Protein AF-A0A7V6ED50-F1 (afdb_monomer)

Nearest PDB structures (foldseek):
  5ybb-assembly1_B  TM=8.870E-01  e=8.866E-09  Caldanaerobacter subterraneus subsp. tengcongensis MB4
  3ufb-assembly1_A  TM=9.508E-01  e=2.423E-04  Vibrio vulnificus YJ016

pLDDT: mean 78.98, std 16.31, range [32.66, 96.0]

Foldseek 3Di:
DPDPQDPVNVVVVLVVQVVVVVPPPPDPDDVRVVVVVVVVVVLVVLLVVLVVVCVVCVVVVHDDDRLDDPPQRCVNQVPDDDDPVVSCCCVVVPNVVVVVVSPDDPPPDD

Radius of gyration: 16.75 Å; Cα contacts (8 Å, |Δi|>4): 40; chains: 1; bounding box: 41×32×42 Å

Secondary structure (DSSP, 8-state):
------HHHHHHHHHHHHHHHHTSTT--SHHHHHHHHHHHHHHHHHHHHHHHHHHHHHHTT-----SS-TTSSHHHHTTS---HHHHHHHIIIIIHHHHHHHS--TT---

Structure (mmCIF, N/CA/C/O backbone):
data_AF-A0A7V6ED50-F1
#
_entry.id   AF-A0A7V6ED50-F1
#
loop_
_atom_site.group_PDB
_atom_site.id
_atom_site.type_symbol
_atom_site.label_atom_id
_atom_site.label_alt_id
_atom_site.label_comp_id
_atom_site.label_asym_id
_atom_site.label_entity_id
_atom_site.label_seq_id
_atom_site.pdbx_PDB_ins_code
_atom_site.Cartn_x
_atom_site.Cartn_y
_atom_site.Cartn_z
_atom_site.occupancy
_atom_site.B_iso_or_equiv
_atom_site.auth_seq_id
_atom_site.auth_comp_id
_atom_site.auth_asym_id
_atom_site.auth_atom_id
_atom_site.pdbx_PDB_model_num
ATOM 1 N N . MET A 1 1 ? 10.436 -5.808 17.456 1.00 32.66 1 MET A N 1
ATOM 2 C CA . MET A 1 1 ? 11.537 -4.821 17.428 1.00 32.66 1 MET A CA 1
ATOM 3 C C . MET A 1 1 ? 11.159 -3.762 16.405 1.00 32.66 1 MET A C 1
ATOM 5 O O . MET A 1 1 ? 10.883 -4.168 15.281 1.00 32.66 1 MET A O 1
ATOM 9 N N . PRO A 1 2 ? 11.048 -2.469 16.751 1.00 39.12 2 PRO A N 1
ATOM 10 C CA . PRO A 1 2 ? 10.760 -1.452 15.747 1.00 39.12 2 PRO A CA 1
ATOM 11 C C . PRO A 1 2 ? 11.970 -1.340 14.812 1.00 39.12 2 PRO A C 1
ATOM 13 O O . PRO A 1 2 ? 13.105 -1.181 15.261 1.00 39.12 2 PRO A O 1
ATOM 16 N N . ASN A 1 3 ? 11.727 -1.517 13.516 1.00 47.59 3 ASN A N 1
ATOM 17 C CA . ASN A 1 3 ? 12.743 -1.462 12.474 1.00 47.59 3 ASN A CA 1
ATOM 18 C C . ASN A 1 3 ? 13.170 0.003 12.295 1.00 47.59 3 ASN A C 1
ATOM 20 O O . ASN A 1 3 ? 12.500 0.765 11.604 1.00 47.59 3 ASN A O 1
ATOM 24 N N . ASN A 1 4 ? 14.241 0.421 12.971 1.00 50.06 4 ASN A N 1
ATOM 25 C CA . ASN A 1 4 ? 14.793 1.767 12.840 1.00 50.06 4 ASN A CA 1
ATOM 26 C C . ASN A 1 4 ? 15.569 1.856 11.516 1.00 50.06 4 ASN A C 1
ATOM 28 O O . ASN A 1 4 ? 16.794 1.758 11.503 1.00 50.06 4 ASN A O 1
ATOM 32 N N . GLN A 1 5 ? 14.856 1.952 10.389 1.00 59.81 5 GLN A N 1
ATOM 33 C CA . GLN A 1 5 ? 15.502 2.144 9.094 1.00 59.81 5 GLN A CA 1
ATOM 34 C C . GLN A 1 5 ? 16.138 3.533 9.060 1.00 59.81 5 GLN A C 1
ATOM 36 O O . GLN A 1 5 ? 15.459 4.560 9.075 1.00 59.81 5 GLN A O 1
ATOM 41 N N . THR A 1 6 ? 17.467 3.567 9.035 1.00 73.38 6 THR A N 1
ATOM 42 C CA . THR A 1 6 ? 18.246 4.794 8.892 1.00 73.38 6 THR A CA 1
ATOM 43 C C . THR A 1 6 ? 17.913 5.452 7.550 1.00 73.38 6 THR A C 1
ATOM 45 O O . THR A 1 6 ? 17.695 4.762 6.553 1.00 73.38 6 THR A O 1
ATOM 48 N N . ARG A 1 7 ? 17.914 6.793 7.491 1.00 68.25 7 ARG A N 1
ATOM 49 C CA . ARG A 1 7 ? 17.641 7.562 6.253 1.00 68.25 7 ARG A CA 1
ATOM 50 C C . ARG A 1 7 ? 18.509 7.099 5.075 1.00 68.25 7 ARG A C 1
ATOM 52 O O . ARG A 1 7 ? 18.050 7.093 3.940 1.00 68.25 7 ARG A O 1
ATOM 59 N N . GLU A 1 8 ? 19.734 6.673 5.366 1.00 70.62 8 GLU A N 1
ATOM 60 C CA . GLU A 1 8 ? 20.684 6.107 4.404 1.00 70.62 8 GLU A CA 1
ATOM 61 C C . GLU A 1 8 ? 20.256 4.725 3.888 1.00 70.62 8 GLU A C 1
ATOM 63 O O . GLU A 1 8 ? 20.327 4.465 2.691 1.00 70.62 8 GLU A O 1
ATOM 68 N N . THR A 1 9 ? 19.757 3.846 4.762 1.00 72.38 9 THR A N 1
ATOM 69 C CA . THR A 1 9 ? 19.250 2.518 4.382 1.00 72.38 9 THR A CA 1
ATOM 70 C C . THR A 1 9 ? 18.028 2.640 3.478 1.00 72.38 9 THR A C 1
ATOM 72 O O . THR A 1 9 ? 17.983 2.004 2.429 1.00 72.38 9 THR A O 1
ATOM 75 N N . LEU A 1 10 ? 17.089 3.522 3.829 1.00 69.25 10 LEU A N 1
ATOM 76 C CA . LEU A 1 10 ? 15.910 3.795 3.010 1.00 69.25 10 LEU A CA 1
ATOM 77 C C . LEU A 1 10 ? 16.295 4.380 1.642 1.00 69.25 10 LEU A C 1
ATOM 79 O O . LEU A 1 10 ? 15.769 3.956 0.616 1.00 69.25 10 LEU A O 1
ATOM 83 N N . ALA A 1 11 ? 17.244 5.320 1.612 1.00 67.88 11 ALA A N 1
ATOM 84 C CA . ALA A 1 11 ? 17.737 5.894 0.364 1.00 67.88 11 ALA A CA 1
ATOM 85 C C . ALA A 1 11 ? 18.375 4.828 -0.543 1.00 67.88 11 ALA A C 1
ATOM 87 O O . ALA A 1 11 ? 18.113 4.813 -1.743 1.00 67.88 11 ALA A O 1
ATOM 88 N N . ASN A 1 12 ? 19.153 3.904 0.028 1.00 72.69 12 ASN A N 1
ATOM 89 C CA . ASN A 1 12 ? 19.768 2.804 -0.714 1.00 72.69 12 ASN A CA 1
ATOM 90 C C . ASN A 1 12 ? 18.730 1.801 -1.247 1.00 72.69 12 ASN A C 1
ATOM 92 O O . ASN A 1 12 ? 18.863 1.333 -2.377 1.00 72.69 12 ASN A O 1
ATOM 96 N N . GLU A 1 13 ? 17.686 1.487 -0.475 1.00 76.56 13 GLU A N 1
ATOM 97 C CA . GLU A 1 13 ? 16.586 0.616 -0.916 1.00 76.56 13 GLU A CA 1
ATOM 98 C C . GLU A 1 13 ? 15.796 1.242 -2.071 1.00 76.56 13 GLU A C 1
ATOM 100 O O . GLU A 1 13 ? 15.553 0.579 -3.082 1.00 76.56 13 GLU A O 1
ATOM 105 N N . ILE A 1 14 ? 15.475 2.535 -1.966 1.00 68.75 14 ILE A N 1
ATOM 106 C CA . ILE A 1 14 ? 14.816 3.294 -3.035 1.00 68.75 14 ILE A CA 1
ATOM 107 C C . ILE A 1 14 ? 15.709 3.336 -4.276 1.00 68.75 14 ILE A C 1
ATOM 109 O O . ILE A 1 14 ? 15.242 3.057 -5.376 1.00 68.75 14 ILE A O 1
ATOM 113 N N . TRP A 1 15 ? 17.004 3.622 -4.119 1.00 67.00 15 TRP A N 1
ATOM 114 C CA . TRP A 1 15 ? 17.932 3.681 -5.248 1.00 67.00 15 TRP A CA 1
ATOM 115 C C . TRP A 1 15 ? 18.085 2.325 -5.940 1.00 67.00 15 TRP A C 1
ATOM 117 O O . TRP A 1 15 ? 18.141 2.263 -7.166 1.00 67.00 15 TRP A O 1
ATOM 127 N N . ARG A 1 16 ? 18.092 1.227 -5.176 1.00 72.69 16 ARG A N 1
ATOM 128 C CA . ARG A 1 16 ? 18.115 -0.133 -5.722 1.00 72.69 16 ARG A CA 1
ATOM 129 C C . ARG A 1 16 ? 16.837 -0.448 -6.501 1.00 72.69 16 ARG A C 1
ATOM 131 O O . ARG A 1 16 ? 16.932 -1.036 -7.573 1.00 72.69 16 ARG A O 1
ATOM 138 N N . ALA A 1 17 ? 15.672 -0.026 -6.010 1.00 68.88 17 ALA A N 1
ATOM 139 C CA . ALA A 1 17 ? 14.417 -0.140 -6.752 1.00 68.88 17 ALA A CA 1
ATOM 140 C C . ALA A 1 17 ? 14.450 0.690 -8.051 1.00 68.88 17 ALA A C 1
ATOM 142 O O . ALA A 1 17 ? 14.104 0.172 -9.111 1.00 68.88 17 ALA A O 1
ATOM 143 N N . CYS A 1 18 ? 14.963 1.928 -8.003 1.00 63.75 18 CYS A N 1
ATOM 144 C CA . CYS A 1 18 ? 15.196 2.749 -9.196 1.00 63.75 18 CYS A CA 1
ATOM 145 C C . CYS A 1 18 ? 16.146 2.069 -10.194 1.00 63.75 18 CYS A C 1
ATOM 147 O O . CYS A 1 18 ? 15.925 2.160 -11.396 1.00 63.75 18 CYS A O 1
ATOM 149 N N . ASP A 1 19 ? 17.221 1.425 -9.726 1.00 63.81 19 ASP A N 1
ATOM 150 C CA . ASP A 1 19 ? 18.201 0.770 -10.602 1.00 63.81 19 ASP A CA 1
ATOM 151 C C . ASP A 1 19 ? 17.618 -0.452 -11.317 1.00 63.81 19 ASP A C 1
ATOM 153 O O . ASP A 1 19 ? 17.935 -0.687 -12.479 1.00 63.81 19 ASP A O 1
ATOM 157 N N . ILE A 1 20 ? 16.727 -1.195 -10.654 1.00 71.50 20 ILE A N 1
ATOM 158 C CA . ILE A 1 20 ? 15.979 -2.299 -11.270 1.00 71.50 20 ILE A CA 1
ATOM 159 C C . ILE A 1 20 ? 15.050 -1.751 -12.363 1.00 71.50 20 ILE A C 1
ATOM 161 O O . ILE A 1 20 ? 15.106 -2.230 -13.490 1.00 71.50 20 ILE A O 1
ATOM 165 N N . LEU A 1 21 ? 14.279 -0.697 -12.068 1.00 63.69 21 LEU A N 1
ATOM 166 C CA . LEU A 1 21 ? 13.362 -0.064 -13.031 1.00 63.69 21 LEU A CA 1
ATOM 167 C C . LEU A 1 21 ? 14.089 0.594 -14.215 1.00 63.69 21 LEU A C 1
ATOM 169 O O . LEU 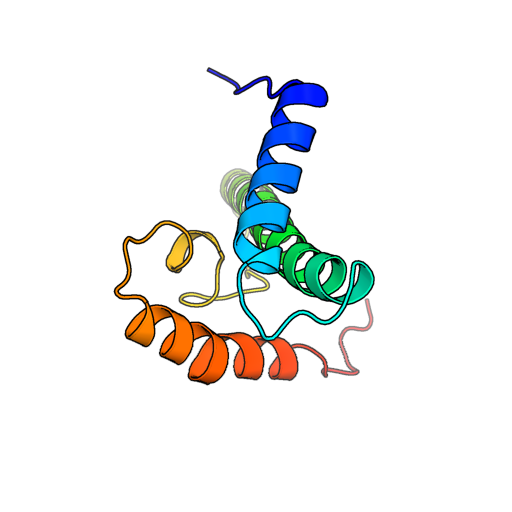A 1 21 ? 13.583 0.596 -15.331 1.00 63.69 21 LEU A O 1
ATOM 173 N N . ARG A 1 22 ? 15.295 1.132 -13.996 1.00 60.66 22 ARG A N 1
ATOM 174 C CA . ARG A 1 22 ? 16.129 1.737 -15.049 1.00 60.66 22 ARG A CA 1
ATOM 175 C C . ARG A 1 22 ? 16.634 0.711 -16.066 1.00 60.66 22 ARG A C 1
ATOM 177 O O . ARG A 1 22 ? 16.939 1.079 -17.195 1.00 60.66 22 ARG A O 1
ATOM 184 N N . ARG A 1 23 ? 16.783 -0.554 -15.663 1.00 64.50 23 ARG A N 1
ATOM 185 C CA . ARG A 1 23 ? 17.239 -1.634 -16.552 1.00 64.50 23 ARG A CA 1
ATOM 186 C C . ARG A 1 23 ? 16.127 -2.162 -17.457 1.00 64.50 23 ARG A C 1
ATOM 188 O O . ARG A 1 23 ? 16.447 -2.854 -18.420 1.00 64.50 23 ARG A O 1
ATOM 195 N N . ASP A 1 24 ? 14.867 -1.820 -17.186 1.00 62.66 24 ASP A N 1
ATOM 196 C CA . ASP A 1 24 ? 13.783 -2.036 -18.138 1.00 62.66 24 ASP A CA 1
ATOM 197 C C . ASP A 1 24 ? 13.873 -0.995 -19.261 1.00 62.66 24 ASP A C 1
ATOM 199 O O . ASP A 1 24 ? 13.798 0.213 -19.036 1.00 62.66 24 ASP A O 1
ATOM 203 N N . ASN A 1 25 ? 14.006 -1.481 -20.499 1.00 50.69 25 ASN A N 1
ATOM 204 C CA . ASN A 1 25 ? 14.187 -0.702 -21.735 1.00 50.69 25 ASN A CA 1
ATOM 205 C C . ASN A 1 25 ? 13.053 0.302 -22.061 1.00 50.69 25 ASN A C 1
ATOM 207 O O . ASN A 1 25 ? 13.091 0.924 -23.121 1.00 50.69 25 ASN A O 1
ATOM 211 N N . ASN A 1 26 ? 12.046 0.447 -21.193 1.00 53.91 26 ASN A N 1
ATOM 212 C CA . ASN A 1 26 ? 10.870 1.295 -21.391 1.00 53.91 26 ASN A CA 1
ATOM 213 C C . ASN A 1 26 ? 10.853 2.567 -20.514 1.00 53.91 26 ASN A C 1
ATOM 215 O O . ASN A 1 26 ? 9.896 3.324 -20.600 1.00 53.91 26 ASN A O 1
ATOM 219 N N . CYS A 1 27 ? 11.880 2.815 -19.686 1.00 55.31 27 CYS A N 1
ATOM 220 C CA . CYS A 1 27 ? 12.019 4.057 -18.911 1.00 55.31 27 CYS A CA 1
ATOM 221 C C . CYS A 1 27 ? 13.057 4.986 -19.568 1.00 55.31 27 CYS A C 1
ATOM 223 O O . CYS A 1 27 ? 14.265 4.805 -19.405 1.00 55.31 27 CYS A O 1
ATOM 225 N N . GLY A 1 28 ? 12.603 5.998 -20.306 1.00 55.94 28 GLY A N 1
ATOM 226 C CA . GLY A 1 28 ? 13.437 6.923 -21.078 1.00 55.94 28 GLY A CA 1
ATOM 227 C C . GLY A 1 28 ? 14.188 7.975 -20.250 1.00 55.94 28 GLY A C 1
ATOM 228 O O . GLY A 1 28 ? 15.044 8.677 -20.792 1.00 55.94 28 GLY A O 1
ATOM 229 N N . GLY A 1 29 ? 13.916 8.106 -18.944 1.00 64.44 29 GLY A N 1
ATOM 230 C CA . GLY A 1 29 ? 14.604 9.090 -18.104 1.00 64.44 29 GLY A CA 1
ATOM 231 C C . GLY A 1 29 ? 14.260 9.067 -16.614 1.00 64.44 29 GLY A C 1
ATOM 232 O O . GLY A 1 29 ? 13.437 8.289 -16.141 1.00 64.44 29 GLY A O 1
ATOM 233 N N . VAL A 1 30 ? 14.909 9.970 -15.865 1.00 67.56 30 VAL A N 1
ATOM 234 C CA . VAL A 1 30 ? 14.807 10.074 -14.396 1.00 67.56 30 VAL A CA 1
ATOM 235 C C . VAL A 1 30 ? 13.392 10.312 -13.882 1.00 67.56 30 VAL A C 1
ATOM 237 O O . VAL A 1 30 ? 13.007 9.801 -12.835 1.00 67.56 30 VAL A O 1
ATOM 240 N N . MET A 1 31 ? 12.623 11.084 -14.638 1.00 69.94 31 MET A N 1
ATOM 241 C CA . MET A 1 31 ? 11.270 11.473 -14.266 1.00 69.94 31 MET A CA 1
ATOM 242 C C . MET A 1 31 ? 10.304 10.280 -14.249 1.00 69.94 31 MET A C 1
ATOM 244 O O . MET A 1 31 ? 9.429 10.203 -13.394 1.00 69.94 31 MET A O 1
ATOM 248 N N . GLU A 1 32 ? 10.506 9.325 -15.152 1.00 67.94 32 GLU A N 1
ATOM 249 C CA . GLU A 1 32 ? 9.562 8.238 -15.403 1.00 67.94 32 GLU A CA 1
ATOM 250 C C . GLU A 1 32 ? 9.608 7.182 -14.295 1.00 67.94 32 GLU A C 1
ATOM 252 O O . GLU A 1 32 ? 8.575 6.745 -13.798 1.00 67.94 32 GLU A O 1
ATOM 257 N N . TYR A 1 33 ? 10.793 6.824 -13.794 1.00 70.31 33 TYR A N 1
ATOM 258 C CA . TYR A 1 33 ? 10.871 5.911 -12.649 1.00 70.31 33 TYR A CA 1
ATOM 259 C C . TYR A 1 33 ? 10.463 6.571 -11.324 1.00 70.31 33 TYR A C 1
ATOM 261 O O . TYR A 1 33 ? 10.022 5.867 -10.416 1.00 70.31 33 TYR A O 1
ATOM 269 N N . ILE A 1 34 ? 10.590 7.900 -11.189 1.00 77.50 34 ILE A N 1
ATOM 270 C CA . ILE A 1 34 ? 10.083 8.612 -10.006 1.00 77.50 34 ILE A CA 1
ATOM 271 C C . ILE A 1 34 ? 8.567 8.464 -9.949 1.00 77.50 34 ILE A C 1
ATOM 273 O O . ILE A 1 34 ? 8.054 8.084 -8.904 1.00 77.50 34 ILE A O 1
ATOM 277 N N . GLU A 1 35 ? 7.870 8.675 -11.065 1.00 78.31 35 GLU A N 1
ATOM 278 C CA . GLU A 1 35 ? 6.419 8.491 -11.145 1.00 78.31 35 GLU A CA 1
ATOM 279 C C . GLU A 1 35 ? 6.001 7.071 -10.736 1.00 78.31 35 GLU A C 1
ATOM 281 O O . GLU A 1 35 ? 5.142 6.904 -9.865 1.00 78.31 35 GLU A O 1
ATOM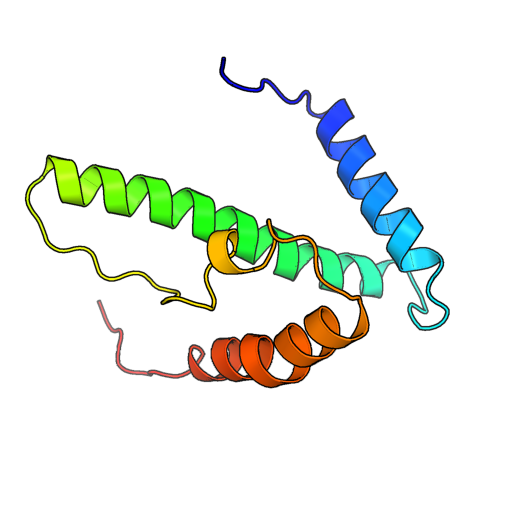 286 N N . HIS A 1 36 ? 6.673 6.050 -11.279 1.00 73.31 36 HIS A N 1
ATOM 287 C CA . HIS A 1 36 ? 6.398 4.652 -10.939 1.00 73.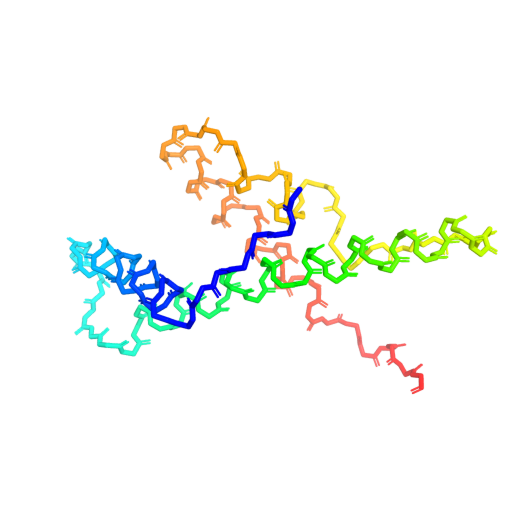31 36 HIS A CA 1
ATOM 288 C C . HIS A 1 36 ? 6.628 4.334 -9.452 1.00 73.31 36 HIS A C 1
ATOM 290 O O . HIS A 1 36 ? 5.869 3.583 -8.841 1.00 73.31 36 HIS A O 1
ATOM 296 N N . LEU A 1 37 ? 7.655 4.912 -8.831 1.00 80.94 37 LEU A N 1
ATOM 297 C CA . LEU A 1 37 ? 7.910 4.710 -7.405 1.00 80.94 37 LEU A CA 1
ATOM 298 C C . LEU A 1 37 ? 6.958 5.513 -6.523 1.00 80.94 37 LEU A C 1
ATOM 300 O O . LEU A 1 37 ? 6.572 5.034 -5.457 1.00 80.94 37 LEU A O 1
ATOM 304 N N . SER A 1 38 ? 6.556 6.709 -6.951 1.00 85.88 38 SER A N 1
ATOM 305 C CA . SER A 1 38 ? 5.654 7.576 -6.197 1.00 85.88 38 SER A CA 1
ATOM 306 C C . SER A 1 38 ? 4.319 6.894 -5.910 1.00 85.88 38 SER A C 1
ATOM 308 O O . SER A 1 38 ? 3.886 6.898 -4.756 1.00 85.88 38 SER A O 1
ATOM 310 N N . TRP A 1 39 ? 3.686 6.263 -6.906 1.00 86.50 39 TRP A N 1
ATOM 311 C CA . TRP A 1 39 ? 2.394 5.604 -6.682 1.00 86.50 39 TRP A CA 1
ATOM 312 C C . TRP A 1 39 ? 2.524 4.345 -5.813 1.00 86.50 39 TRP A C 1
ATOM 314 O O . TRP A 1 39 ? 1.684 4.110 -4.946 1.00 86.50 39 TRP A O 1
ATOM 324 N N . LEU A 1 40 ? 3.602 3.568 -5.969 1.00 87.81 40 LEU A N 1
ATOM 325 C CA . LEU A 1 40 ? 3.871 2.400 -5.122 1.00 87.81 40 LEU A CA 1
ATOM 326 C C . LEU A 1 40 ? 4.079 2.803 -3.657 1.00 87.81 40 LEU A C 1
ATOM 328 O O . LEU A 1 40 ? 3.497 2.206 -2.751 1.00 87.81 40 LEU A O 1
ATOM 332 N N . LEU A 1 41 ? 4.884 3.841 -3.415 1.00 87.94 41 LEU A N 1
ATOM 333 C CA . LEU A 1 41 ? 5.118 4.368 -2.072 1.00 87.94 41 LEU A CA 1
ATOM 334 C C . LEU A 1 41 ? 3.839 4.942 -1.460 1.00 87.94 41 LEU A C 1
ATOM 336 O O . LEU A 1 41 ? 3.593 4.723 -0.275 1.00 87.94 41 LEU A O 1
ATOM 340 N N . PHE A 1 42 ? 3.012 5.620 -2.260 1.00 91.38 42 PHE A N 1
ATOM 341 C CA . PHE A 1 42 ? 1.706 6.100 -1.821 1.00 91.38 42 PHE A CA 1
ATOM 342 C C . PHE A 1 42 ? 0.820 4.949 -1.333 1.00 91.38 42 PHE A C 1
ATOM 344 O O . PHE A 1 42 ? 0.309 5.016 -0.219 1.00 91.38 42 PHE A O 1
ATOM 351 N N . LEU A 1 43 ? 0.691 3.866 -2.108 1.00 92.25 43 LEU A N 1
ATOM 352 C CA . LEU A 1 43 ? -0.116 2.708 -1.708 1.00 92.25 43 LEU A CA 1
ATOM 353 C C . LEU A 1 43 ? 0.422 2.023 -0.448 1.00 92.25 43 LEU A C 1
ATOM 355 O O . LEU A 1 43 ? -0.361 1.641 0.420 1.00 92.25 43 LEU A O 1
ATOM 359 N N . ARG A 1 44 ? 1.748 1.896 -0.315 1.00 91.62 44 ARG A N 1
ATOM 360 C CA . ARG A 1 44 ? 2.372 1.345 0.897 1.00 91.62 44 ARG A CA 1
ATOM 361 C C . ARG A 1 44 ? 2.094 2.214 2.124 1.00 91.62 44 ARG A C 1
ATOM 363 O O . ARG A 1 44 ? 1.811 1.684 3.194 1.00 91.62 44 ARG A O 1
ATOM 370 N N . PHE A 1 45 ? 2.203 3.534 1.981 1.00 93.06 45 PHE A N 1
ATOM 371 C CA . PHE A 1 45 ? 1.938 4.467 3.072 1.00 93.06 45 PHE A CA 1
ATOM 372 C C . PHE A 1 45 ? 0.457 4.474 3.460 1.00 93.06 45 PHE A C 1
ATOM 374 O O . PHE A 1 45 ? 0.142 4.417 4.646 1.00 93.06 45 PHE A O 1
ATOM 381 N N . LEU A 1 46 ? -0.441 4.476 2.471 1.00 93.06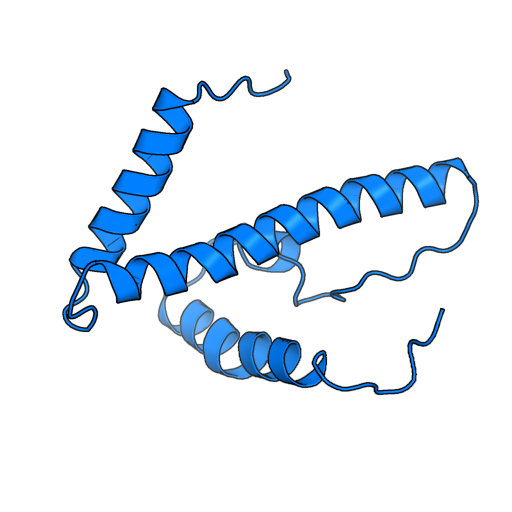 46 LEU A N 1
ATOM 382 C CA . LEU A 1 46 ? -1.881 4.372 2.689 1.00 93.06 46 LEU A CA 1
ATOM 383 C C . LEU A 1 46 ? -2.223 3.105 3.477 1.00 93.06 46 LEU A C 1
ATOM 385 O O . LEU A 1 46 ? -2.931 3.187 4.469 1.00 93.06 46 LEU A O 1
ATOM 389 N N . ASP A 1 47 ? -1.677 1.952 3.089 1.00 93.94 47 ASP A N 1
ATOM 390 C CA . ASP A 1 47 ? -1.934 0.688 3.787 1.00 93.94 47 ASP A CA 1
ATOM 391 C C . ASP A 1 47 ? -1.449 0.705 5.244 1.00 93.94 47 ASP A C 1
ATOM 393 O O . ASP A 1 47 ? -2.155 0.212 6.121 1.00 93.94 47 ASP A O 1
ATOM 397 N N . ALA A 1 48 ? -0.297 1.325 5.523 1.00 94.00 48 ALA A N 1
ATOM 398 C CA . ALA A 1 48 ? 0.195 1.492 6.890 1.00 94.00 48 ALA A CA 1
ATOM 399 C C . ALA A 1 48 ? -0.731 2.389 7.735 1.00 94.00 48 ALA A C 1
ATOM 401 O O . ALA A 1 48 ? -1.017 2.073 8.887 1.00 94.00 48 ALA A O 1
ATOM 402 N N . GLN A 1 49 ? -1.237 3.485 7.161 1.00 94.62 49 GLN A N 1
ATOM 403 C CA . GLN A 1 49 ? -2.190 4.371 7.840 1.00 94.62 49 GLN A CA 1
ATOM 404 C C . GLN A 1 49 ? -3.557 3.704 8.061 1.00 94.62 49 GLN A C 1
ATOM 406 O O . GLN A 1 49 ? -4.127 3.821 9.142 1.00 94.62 49 GLN A O 1
ATOM 411 N N . GLU A 1 50 ? -4.051 2.939 7.086 1.00 94.25 50 GLU A N 1
ATOM 412 C CA . GLU A 1 50 ? -5.268 2.126 7.213 1.00 94.25 50 GLU A CA 1
ATOM 413 C C . GLU A 1 50 ? -5.157 1.115 8.365 1.00 94.25 50 GLU A C 1
ATOM 415 O O . GLU A 1 50 ? -6.116 0.900 9.101 1.00 94.25 50 GLU A O 1
ATOM 420 N N . GLU A 1 51 ? -3.977 0.518 8.555 1.00 93.62 51 GLU A N 1
ATOM 421 C CA . GLU A 1 51 ? -3.669 -0.392 9.665 1.00 93.62 51 GLU A CA 1
ATOM 422 C C . GLU A 1 51 ? -3.792 0.299 11.034 1.00 93.62 51 GLU A C 1
ATOM 424 O O . GLU A 1 51 ? -4.394 -0.244 11.966 1.00 93.62 51 GLU A O 1
ATOM 429 N N . GLU A 1 52 ? -3.264 1.520 11.147 1.00 95.25 52 GLU A N 1
ATOM 430 C CA . GLU A 1 52 ? -3.365 2.340 12.357 1.00 95.25 52 GLU A CA 1
ATOM 431 C C . GLU A 1 52 ? -4.817 2.751 12.640 1.00 95.25 52 GLU A C 1
ATOM 433 O O . GLU A 1 52 ? -5.287 2.615 13.775 1.00 95.25 52 GLU A O 1
ATOM 438 N N . TRP A 1 53 ? -5.552 3.207 11.624 1.00 94.38 53 TRP A N 1
ATOM 439 C CA . TRP A 1 53 ? -6.952 3.613 11.765 1.00 94.38 53 TRP A CA 1
ATOM 440 C C . TRP A 1 53 ? -7.877 2.439 12.093 1.00 94.38 53 TRP A C 1
ATOM 442 O O . TRP A 1 53 ? -8.724 2.560 12.982 1.00 94.38 53 TRP A O 1
ATOM 452 N N . GLU A 1 54 ? -7.686 1.282 11.454 1.00 94.06 54 GLU A N 1
ATOM 453 C CA . GLU A 1 54 ? -8.421 0.054 11.766 1.00 94.06 54 GLU A CA 1
ATOM 454 C C . GLU A 1 54 ? -8.177 -0.374 13.222 1.00 94.06 54 GLU A C 1
ATOM 456 O O . GLU A 1 54 ? -9.123 -0.696 13.951 1.00 94.06 54 GLU A O 1
ATOM 461 N N . ALA A 1 55 ? -6.924 -0.318 13.686 1.00 95.06 55 ALA A N 1
ATOM 462 C CA . ALA A 1 55 ? -6.577 -0.627 15.070 1.00 95.06 55 ALA A CA 1
ATOM 463 C C . ALA A 1 55 ? -7.231 0.351 16.061 1.00 95.06 55 ALA A C 1
ATOM 465 O O . ALA A 1 55 ? -7.810 -0.080 17.062 1.00 95.06 55 ALA A O 1
ATOM 466 N N . GLN A 1 56 ? -7.196 1.656 15.777 1.00 95.44 56 GLN A N 1
ATOM 467 C CA . GLN A 1 56 ? -7.834 2.683 16.607 1.00 95.44 56 GLN A CA 1
ATOM 468 C C . GLN A 1 56 ? -9.354 2.503 16.677 1.00 95.44 56 GLN A C 1
ATOM 470 O O . GLN A 1 56 ? -9.933 2.549 17.765 1.00 95.44 56 GLN A O 1
ATOM 475 N N . ALA A 1 57 ? -10.008 2.250 15.543 1.00 94.75 57 ALA A N 1
ATOM 476 C CA . ALA A 1 57 ? -11.446 2.016 15.482 1.00 94.75 57 ALA A CA 1
ATOM 477 C C . ALA A 1 57 ? -11.849 0.752 16.253 1.00 94.75 57 ALA A C 1
ATOM 479 O O . ALA A 1 57 ? -12.812 0.783 17.025 1.00 94.75 57 ALA A O 1
ATOM 480 N N . AR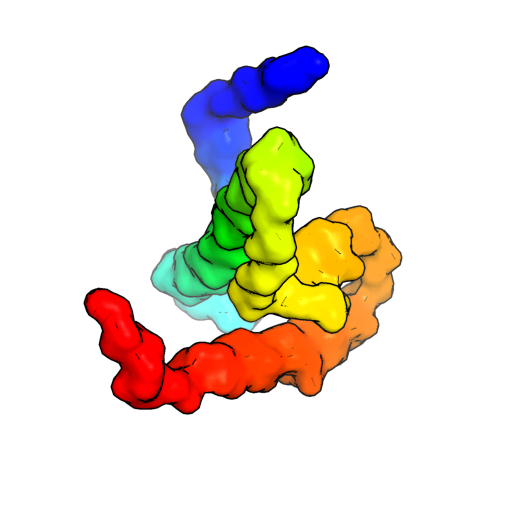G A 1 58 ? -11.062 -0.327 16.130 1.00 95.06 58 ARG A N 1
ATOM 481 C CA . ARG A 1 58 ? -11.243 -1.562 16.905 1.00 95.06 58 ARG A CA 1
ATOM 482 C C . ARG A 1 58 ? -11.143 -1.307 18.409 1.00 95.06 58 ARG A C 1
ATOM 484 O O . ARG A 1 58 ? -11.985 -1.801 19.153 1.00 95.06 58 ARG A O 1
ATOM 491 N N . LEU A 1 59 ? -10.155 -0.529 18.858 1.00 96.00 59 LEU A N 1
ATOM 492 C CA . LEU A 1 59 ? -10.005 -0.159 20.272 1.00 96.00 59 LEU A CA 1
ATOM 493 C C . LEU A 1 59 ? -11.158 0.724 20.769 1.00 96.00 59 LEU A C 1
ATOM 495 O O . LEU A 1 59 ? -11.599 0.578 21.905 1.00 96.00 59 LEU A O 1
ATOM 499 N N . ALA A 1 60 ? -11.672 1.612 19.917 1.00 95.50 60 ALA A N 1
ATOM 500 C CA . ALA A 1 60 ? -12.804 2.482 20.224 1.00 95.50 60 ALA A CA 1
ATOM 501 C C . ALA A 1 60 ? -14.178 1.793 20.087 1.00 95.50 60 ALA A C 1
ATOM 503 O O . ALA A 1 60 ? -15.199 2.426 20.361 1.00 95.50 60 ALA A O 1
ATOM 504 N N . GLY A 1 61 ? -14.225 0.534 19.633 1.00 95.50 61 GLY A N 1
ATOM 505 C CA . GLY A 1 61 ? -15.467 -0.204 19.386 1.00 95.50 61 GLY A CA 1
ATOM 506 C C . GLY A 1 61 ? -16.323 0.375 18.254 1.00 95.50 61 GLY A C 1
ATOM 507 O O . GLY A 1 61 ? -17.544 0.227 18.278 1.00 95.50 61 GLY A O 1
ATOM 508 N N . ARG A 1 62 ? -15.713 1.066 17.282 1.00 94.75 62 ARG A N 1
ATOM 509 C CA . ARG A 1 62 ? -16.410 1.681 16.141 1.00 94.75 62 ARG A CA 1
ATOM 510 C C . ARG A 1 62 ? -16.150 0.892 14.855 1.00 94.75 62 ARG A C 1
ATOM 512 O O . ARG A 1 62 ? -15.059 0.343 14.700 1.00 94.75 62 ARG A O 1
ATOM 519 N N . PRO A 1 63 ? -17.116 0.838 13.921 1.00 91.81 63 PRO A N 1
ATOM 520 C CA . PRO A 1 63 ? -16.868 0.262 12.606 1.00 91.81 63 PRO A CA 1
ATOM 521 C C . PRO A 1 63 ? -15.855 1.115 11.834 1.00 91.81 63 PRO A C 1
ATOM 523 O O . PRO A 1 63 ? -15.869 2.343 11.926 1.00 91.81 63 PRO A O 1
ATOM 526 N N . TYR A 1 64 ? -15.001 0.452 11.058 1.00 92.31 64 TYR A 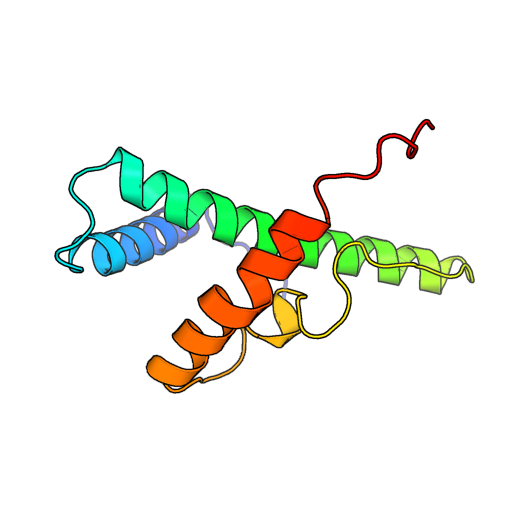N 1
ATOM 527 C CA . TYR A 1 64 ? -14.024 1.078 10.176 1.00 92.31 64 TYR A CA 1
ATOM 528 C C . TYR A 1 64 ? -14.275 0.631 8.738 1.00 92.31 64 TYR A C 1
ATOM 530 O O . TYR A 1 64 ? -14.456 -0.562 8.487 1.00 92.31 64 TYR A O 1
ATOM 538 N N . GLN A 1 65 ? -14.309 1.583 7.807 1.00 90.94 65 GLN A N 1
ATOM 539 C CA . GLN A 1 65 ? -14.459 1.311 6.383 1.00 90.94 65 GLN A CA 1
ATOM 540 C C . GLN A 1 65 ? -13.160 1.706 5.676 1.00 90.94 65 GLN A C 1
ATOM 542 O O . GLN A 1 65 ? -12.847 2.897 5.656 1.00 90.94 65 GLN A O 1
ATOM 547 N N . PRO A 1 66 ? -12.420 0.742 5.106 1.00 89.75 66 PRO A N 1
ATOM 548 C CA . PRO A 1 66 ? -11.138 1.036 4.494 1.00 89.75 66 PRO A CA 1
ATOM 549 C C . PRO A 1 66 ? -11.298 1.752 3.152 1.00 89.75 66 PRO A C 1
ATOM 551 O O . PRO A 1 66 ? -12.258 1.491 2.419 1.00 89.75 66 PRO A O 1
ATOM 554 N N . VAL A 1 67 ? -10.337 2.614 2.806 1.00 90.00 67 VAL A N 1
ATOM 555 C CA . VAL A 1 67 ? -10.306 3.293 1.496 1.00 90.00 67 VAL A CA 1
ATOM 556 C C . VAL A 1 67 ? -10.127 2.281 0.365 1.00 90.00 67 VAL A C 1
ATOM 558 O O . VAL A 1 67 ? -10.833 2.331 -0.640 1.00 90.00 67 VAL A O 1
ATOM 561 N N . LEU A 1 68 ? -9.200 1.337 0.546 1.00 90.88 68 LEU A N 1
ATOM 562 C CA . LEU A 1 68 ? -9.000 0.212 -0.3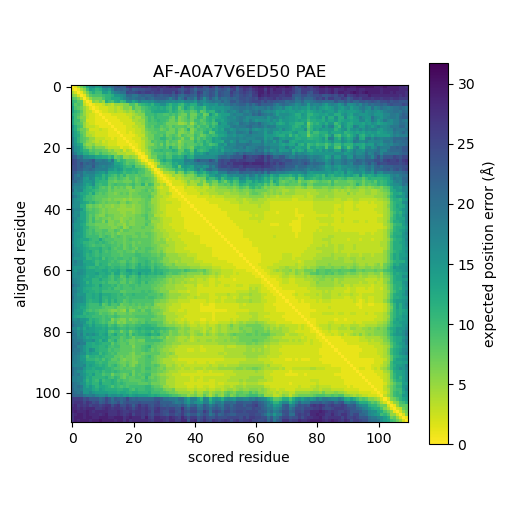60 1.00 90.88 68 LEU A CA 1
ATOM 563 C C . LEU A 1 68 ? -9.542 -1.056 0.288 1.00 90.88 68 LEU A C 1
ATOM 565 O O . LEU A 1 68 ? -9.083 -1.481 1.347 1.00 90.88 68 LEU A O 1
ATOM 569 N N . VAL A 1 69 ? -10.504 -1.694 -0.367 1.00 91.12 69 VAL A N 1
ATOM 570 C CA . VAL A 1 69 ? -11.013 -2.999 0.062 1.00 91.12 69 VAL A CA 1
ATOM 571 C C . VAL A 1 69 ? -10.151 -4.125 -0.500 1.00 91.12 69 VAL A C 1
ATOM 573 O O . VAL A 1 69 ? -9.465 -3.973 -1.513 1.00 91.12 69 VAL A O 1
ATOM 576 N N . SER A 1 70 ? -10.193 -5.290 0.146 1.00 91.50 70 SER A N 1
ATOM 577 C CA . SER A 1 70 ? -9.564 -6.488 -0.411 1.00 91.50 70 SER A CA 1
ATOM 578 C C . SER A 1 70 ? -10.140 -6.806 -1.800 1.00 91.50 70 SER A C 1
ATOM 580 O O . SER A 1 70 ? -11.357 -6.696 -1.970 1.00 91.50 70 SER A O 1
ATOM 582 N N . PRO A 1 71 ? -9.324 -7.193 -2.800 1.00 93.69 71 PRO A N 1
ATOM 583 C CA . PRO A 1 71 ? -7.902 -7.562 -2.736 1.00 93.69 71 PRO A CA 1
ATOM 584 C C . PRO A 1 71 ? -6.908 -6.437 -3.098 1.00 93.69 71 PRO A C 1
ATOM 586 O O . PRO A 1 71 ? -5.773 -6.730 -3.468 1.00 93.69 71 PRO A O 1
ATOM 589 N N . TYR A 1 72 ? -7.313 -5.165 -3.051 1.00 94.25 72 TYR A N 1
ATOM 590 C CA . TYR A 1 72 ? -6.524 -4.042 -3.589 1.00 94.25 72 TYR A CA 1
ATOM 591 C C . TYR A 1 72 ? -5.590 -3.370 -2.575 1.00 94.25 72 TYR A C 1
ATOM 593 O O . TYR A 1 72 ? -4.757 -2.545 -2.954 1.00 94.25 72 TYR A O 1
ATOM 601 N N . ARG A 1 73 ? -5.696 -3.732 -1.292 1.00 93.50 73 ARG A N 1
ATOM 602 C CA . ARG A 1 73 ? -4.800 -3.261 -0.226 1.00 93.50 73 ARG A CA 1
ATOM 603 C C . ARG A 1 73 ? -3.373 -3.720 -0.497 1.00 93.50 73 ARG A C 1
ATOM 605 O O . ARG A 1 73 ? -3.176 -4.850 -0.942 1.00 93.50 73 ARG A O 1
ATOM 612 N N . TRP A 1 74 ? -2.379 -2.887 -0.198 1.00 93.75 74 TRP A N 1
ATOM 613 C CA . TRP A 1 74 ? -0.968 -3.212 -0.438 1.00 93.75 74 TRP A CA 1
ATOM 614 C C . TRP A 1 74 ? -0.598 -4.571 0.165 1.00 93.75 74 TRP A C 1
ATOM 616 O O . TRP A 1 74 ? -0.010 -5.417 -0.512 1.00 93.75 74 TRP A O 1
ATOM 626 N N . ARG A 1 75 ? -1.026 -4.829 1.407 1.00 92.00 75 ARG A N 1
ATOM 627 C CA . ARG A 1 75 ? -0.752 -6.096 2.101 1.00 92.00 75 ARG A CA 1
ATOM 628 C C . ARG A 1 75 ? -1.350 -7.334 1.427 1.00 92.00 75 ARG A C 1
ATOM 630 O O . ARG A 1 75 ? -0.837 -8.429 1.644 1.00 92.00 75 ARG A O 1
ATOM 637 N N . ASP A 1 76 ? -2.399 -7.179 0.613 1.00 92.94 76 ASP A N 1
ATOM 638 C CA . ASP A 1 76 ? -3.112 -8.293 -0.022 1.00 92.94 76 ASP A CA 1
ATOM 639 C C . ASP A 1 76 ? -2.416 -8.796 -1.297 1.00 92.94 76 ASP A C 1
ATOM 641 O O . ASP A 1 76 ? -2.655 -9.937 -1.704 1.00 92.94 76 ASP A O 1
ATOM 645 N N . TRP A 1 77 ? -1.575 -7.985 -1.946 1.00 92.25 77 TRP A N 1
ATOM 646 C CA . TRP A 1 77 ? -0.932 -8.356 -3.214 1.00 92.25 77 TRP A CA 1
ATOM 647 C C . TRP A 1 77 ? 0.586 -8.164 -3.227 1.00 92.25 77 TRP A C 1
ATOM 649 O O . TRP A 1 77 ? 1.269 -9.020 -3.783 1.00 92.25 77 TRP A O 1
ATOM 659 N N . ALA A 1 78 ? 1.123 -7.117 -2.594 1.00 90.31 78 ALA A N 1
ATOM 660 C CA . ALA A 1 78 ? 2.539 -6.748 -2.698 1.00 90.31 78 ALA A CA 1
ATOM 661 C C . ALA A 1 78 ? 3.480 -7.605 -1.830 1.00 90.31 78 ALA A C 1
ATOM 663 O O . ALA A 1 78 ? 4.695 -7.544 -1.983 1.00 90.31 78 ALA A O 1
ATOM 664 N N . THR A 1 79 ? 2.932 -8.394 -0.902 1.00 87.62 79 THR A N 1
ATOM 665 C CA . THR A 1 79 ? 3.686 -9.295 -0.007 1.00 87.62 79 THR A CA 1
ATOM 666 C C . THR A 1 79 ? 3.774 -10.730 -0.528 1.00 87.62 79 THR A C 1
ATOM 668 O O . THR A 1 79 ? 4.456 -11.566 0.063 1.00 87.62 79 THR A O 1
ATOM 671 N N . LYS A 1 80 ? 3.058 -11.030 -1.614 1.00 88.56 80 LYS A N 1
ATOM 672 C CA . LYS A 1 80 ? 2.985 -12.358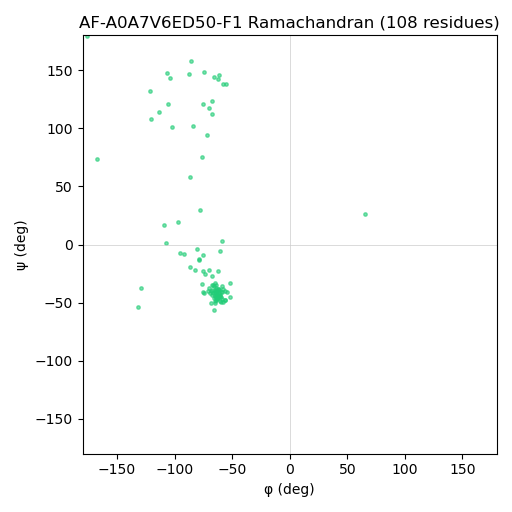 -2.220 1.00 88.56 80 LYS A CA 1
ATOM 673 C C . LYS A 1 80 ? 4.117 -12.550 -3.224 1.00 88.56 80 LYS A C 1
ATOM 675 O O . LYS A 1 80 ? 4.491 -11.617 -3.929 1.00 88.56 80 LYS A O 1
ATOM 680 N N . ASP A 1 81 ? 4.591 -13.784 -3.323 1.00 88.94 81 ASP A N 1
ATOM 681 C CA . ASP A 1 81 ? 5.503 -14.203 -4.382 1.00 88.94 81 ASP A CA 1
ATOM 682 C C . ASP A 1 81 ? 4.680 -14.578 -5.625 1.00 88.94 81 ASP A C 1
ATOM 684 O O . ASP A 1 81 ? 4.016 -15.616 -5.651 1.00 88.94 81 ASP A O 1
ATOM 688 N N . TRP A 1 82 ? 4.630 -13.676 -6.609 1.00 83.12 82 TRP A N 1
ATOM 689 C CA . TRP A 1 82 ? 3.852 -13.844 -7.839 1.00 83.12 82 TRP A CA 1
ATOM 690 C C . TRP A 1 82 ? 4.758 -14.198 -9.020 1.00 83.12 82 TRP A C 1
ATOM 692 O O . TRP A 1 82 ? 5.816 -13.584 -9.183 1.00 83.12 82 TRP A O 1
ATOM 702 N N . PRO A 1 83 ? 4.301 -15.064 -9.941 1.00 90.94 83 PRO A N 1
ATOM 703 C CA . PRO A 1 83 ? 4.822 -15.066 -11.300 1.00 90.94 83 PRO A CA 1
ATOM 704 C C . PRO A 1 83 ? 4.674 -13.669 -11.922 1.00 90.94 83 PRO A C 1
ATOM 706 O O . PRO A 1 83 ? 3.640 -13.016 -11.766 1.00 90.94 83 PRO A O 1
ATOM 709 N N . ALA A 1 84 ? 5.699 -13.203 -12.640 1.00 79.06 84 ALA A N 1
ATOM 710 C CA . ALA A 1 84 ? 5.737 -11.837 -13.171 1.00 79.06 84 ALA A CA 1
ATOM 711 C C . ALA A 1 84 ? 4.522 -11.495 -14.059 1.00 79.06 84 ALA A C 1
ATOM 713 O O . ALA A 1 84 ? 3.967 -10.402 -13.955 1.00 79.06 84 ALA A O 1
ATOM 714 N N . GLU A 1 85 ? 4.079 -12.441 -14.894 1.00 84.12 85 GLU A N 1
ATOM 715 C CA . GLU A 1 85 ? 2.919 -12.283 -15.782 1.00 84.12 85 GLU A CA 1
ATOM 716 C C . GLU A 1 85 ? 1.603 -12.120 -15.006 1.00 84.12 85 GLU A C 1
ATOM 718 O O . GLU A 1 85 ? 0.769 -11.280 -15.353 1.00 84.12 85 GLU A O 1
ATOM 723 N N . ASP A 1 86 ? 1.444 -12.859 -13.909 1.00 88.19 86 ASP A N 1
ATOM 724 C CA . ASP A 1 86 ? 0.254 -12.787 -13.062 1.00 88.19 86 ASP A CA 1
ATOM 725 C C . ASP A 1 86 ? 0.207 -11.469 -12.283 1.00 88.19 86 ASP A C 1
ATOM 727 O O . ASP A 1 86 ? -0.853 -10.845 -12.178 1.00 88.19 86 ASP A O 1
ATOM 731 N N . LEU A 1 87 ? 1.361 -11.007 -11.781 1.00 87.88 87 LEU A N 1
ATOM 732 C CA . LEU A 1 87 ? 1.473 -9.702 -11.133 1.00 87.88 87 LEU A CA 1
ATOM 733 C C . LEU A 1 87 ? 1.109 -8.585 -12.111 1.00 87.88 87 LEU A C 1
ATOM 735 O O . LEU A 1 87 ? 0.288 -7.730 -11.785 1.00 87.88 87 LEU A O 1
ATOM 739 N N . LEU A 1 88 ? 1.674 -8.607 -13.320 1.00 84.31 88 LEU A N 1
ATOM 740 C CA . LEU A 1 88 ? 1.380 -7.603 -14.338 1.00 84.31 88 LEU A CA 1
ATOM 741 C C . LEU A 1 88 ? -0.107 -7.612 -14.712 1.00 84.31 88 LEU A C 1
ATOM 743 O O . LEU A 1 88 ? -0.741 -6.557 -14.755 1.00 84.31 88 LEU A O 1
ATOM 747 N N . SER A 1 89 ? -0.682 -8.801 -14.902 1.00 88.56 89 SER A N 1
ATOM 748 C CA . SER A 1 89 ? -2.106 -8.980 -15.201 1.00 88.56 89 SER A CA 1
ATOM 749 C C . SER A 1 89 ? -3.003 -8.449 -14.083 1.00 88.56 89 SER A C 1
ATOM 751 O O . SER A 1 89 ? -4.036 -7.833 -14.351 1.00 88.56 89 SER A O 1
ATOM 753 N N . PHE A 1 90 ? -2.616 -8.639 -12.819 1.00 91.81 90 PHE A N 1
ATOM 754 C CA . PHE A 1 90 ? -3.333 -8.075 -11.680 1.00 91.81 90 PHE A CA 1
ATOM 755 C C . PHE A 1 90 ? -3.218 -6.547 -11.631 1.00 91.81 90 PHE A C 1
ATOM 757 O O . PHE A 1 90 ? -4.238 -5.863 -11.518 1.00 91.81 90 PHE A O 1
ATOM 764 N N . VAL A 1 91 ? -2.001 -6.003 -11.729 1.00 89.06 91 VAL A N 1
ATOM 765 C CA . VAL A 1 91 ? -1.767 -4.560 -11.590 1.00 89.06 91 VAL A CA 1
ATOM 766 C C . VAL A 1 91 ? -2.450 -3.797 -12.728 1.00 89.06 91 VAL A C 1
ATOM 768 O O . VAL A 1 91 ? -3.227 -2.879 -12.468 1.00 89.06 91 VAL A O 1
ATOM 771 N N . MET A 1 92 ? -2.227 -4.212 -13.978 1.00 86.25 92 MET A N 1
ATOM 772 C CA . MET A 1 92 ? -2.788 -3.548 -15.160 1.00 86.25 92 MET A CA 1
ATOM 773 C C . MET A 1 92 ? -4.280 -3.833 -15.338 1.00 86.25 92 MET A C 1
ATOM 775 O O . MET A 1 92 ? -5.049 -2.938 -15.677 1.00 86.25 92 MET A O 1
ATOM 779 N N . GLY A 1 93 ? -4.705 -5.080 -15.122 1.00 89.38 93 GLY A N 1
ATOM 780 C CA . GLY A 1 93 ? -6.068 -5.513 -15.424 1.00 89.38 93 GLY A CA 1
ATOM 781 C C . GLY A 1 93 ? -7.077 -5.272 -14.304 1.00 89.38 93 GLY A C 1
ATOM 782 O O . GLY A 1 93 ? -8.278 -5.281 -14.566 1.00 89.38 93 GLY A O 1
ATOM 783 N N . LYS A 1 94 ? -6.625 -5.088 -13.056 1.00 92.25 94 LYS A N 1
ATOM 784 C CA . LYS A 1 94 ? -7.519 -4.981 -11.891 1.00 92.25 94 LYS A CA 1
ATOM 785 C C . LYS A 1 94 ? -7.189 -3.794 -10.994 1.00 92.25 94 LYS A C 1
ATOM 787 O O . LYS A 1 94 ? -8.076 -2.989 -10.728 1.00 92.25 94 LYS A O 1
ATOM 792 N N . LEU A 1 95 ? -5.940 -3.671 -10.540 1.00 91.81 95 LEU A N 1
ATOM 793 C CA . LEU A 1 95 ? -5.564 -2.660 -9.546 1.00 91.81 95 LEU A CA 1
ATOM 794 C C . LEU A 1 95 ? -5.702 -1.237 -10.091 1.00 91.81 95 LEU A C 1
ATOM 796 O O . LEU A 1 95 ? -6.429 -0.442 -9.505 1.00 91.81 95 LEU A O 1
ATOM 800 N N . ILE A 1 96 ? -5.046 -0.917 -11.210 1.00 89.31 96 ILE A N 1
ATOM 801 C CA . ILE A 1 96 ? -5.100 0.431 -11.795 1.00 89.31 96 ILE A CA 1
ATOM 802 C C . ILE A 1 96 ? -6.541 0.831 -12.147 1.00 89.31 96 ILE A C 1
ATOM 804 O O . ILE A 1 96 ? -6.968 1.888 -11.681 1.00 89.31 96 ILE A O 1
ATOM 808 N N . PRO A 1 97 ? -7.337 0.003 -12.860 1.00 91.00 97 PRO A N 1
ATOM 809 C CA . PRO A 1 97 ? -8.742 0.318 -13.116 1.00 91.00 97 PRO A CA 1
ATOM 810 C C . PRO A 1 97 ? -9.546 0.602 -11.843 1.00 91.00 97 PRO A C 1
ATOM 812 O O . PRO A 1 97 ? -10.341 1.542 -11.811 1.00 91.00 97 PRO A O 1
ATOM 815 N N . HIS A 1 98 ? -9.321 -0.171 -10.775 1.00 90.25 98 HIS A N 1
ATOM 816 C CA . HIS A 1 98 ? -9.974 0.067 -9.493 1.00 90.25 98 HIS A CA 1
ATOM 817 C C . HIS A 1 98 ? -9.559 1.414 -8.888 1.00 90.25 98 HIS A C 1
ATOM 819 O O . HIS A 1 98 ? -10.428 2.198 -8.514 1.00 90.25 98 HIS A O 1
ATOM 825 N N . LEU A 1 99 ? -8.262 1.729 -8.853 1.00 89.31 99 LEU A N 1
ATOM 826 C CA . LEU A 1 99 ? -7.765 3.007 -8.334 1.00 89.31 99 LEU A CA 1
ATOM 827 C C . LEU A 1 99 ? -8.323 4.203 -9.114 1.00 89.31 99 LEU A C 1
ATOM 829 O O . LEU A 1 99 ? -8.737 5.187 -8.508 1.00 89.31 99 LEU A O 1
ATOM 833 N N . THR A 1 100 ? -8.410 4.107 -10.442 1.00 86.44 100 THR A N 1
ATOM 834 C CA . THR A 1 100 ? -9.030 5.150 -11.271 1.00 86.44 100 THR A CA 1
ATOM 835 C C . THR A 1 100 ? -10.521 5.308 -10.966 1.00 86.44 100 THR A C 1
ATOM 837 O O . THR A 1 100 ? -11.024 6.428 -10.973 1.00 86.44 100 THR A O 1
ATOM 840 N N . SER A 1 101 ? -11.230 4.221 -10.638 1.00 86.62 101 SER A N 1
ATOM 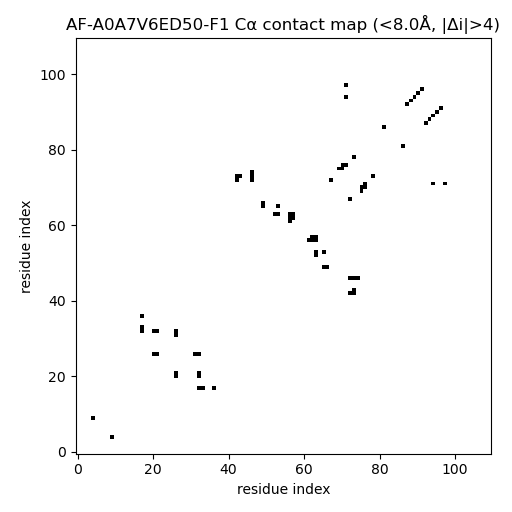841 C CA . SER A 1 101 ? -12.654 4.284 -10.273 1.00 86.62 101 SER A CA 1
ATOM 842 C C . SER A 1 101 ? -12.929 4.952 -8.920 1.00 86.62 101 SER A C 1
ATOM 844 O O . SER A 1 101 ? -14.029 5.451 -8.705 1.00 86.62 101 SER A O 1
ATOM 846 N N . LEU A 1 102 ? -11.938 5.004 -8.021 1.00 82.62 102 LEU A N 1
ATOM 847 C CA . LEU A 1 102 ? -12.059 5.684 -6.724 1.00 82.62 102 LEU A CA 1
ATOM 848 C C . LEU A 1 102 ? -12.000 7.214 -6.856 1.00 82.62 102 LEU A C 1
ATOM 850 O O . LEU A 1 102 ? -12.490 7.930 -5.986 1.00 82.62 102 LEU A O 1
ATOM 854 N N . GLY A 1 103 ? -11.409 7.721 -7.942 1.00 63.88 103 GLY A N 1
ATOM 855 C CA . GLY A 1 103 ? -11.145 9.141 -8.192 1.00 63.88 103 GLY A CA 1
ATOM 856 C C . GLY A 1 103 ? -12.346 9.974 -8.652 1.00 63.88 103 GLY A C 1
ATOM 857 O O . GLY A 1 103 ? -12.154 10.941 -9.385 1.00 63.88 103 GLY A O 1
ATOM 858 N N . GLY A 1 104 ? -13.573 9.628 -8.258 1.00 54.28 104 GLY A N 1
ATOM 859 C CA . GLY A 1 104 ? -14.759 10.358 -8.697 1.00 54.28 104 GLY A CA 1
ATOM 860 C C . GLY A 1 104 ? -16.031 10.032 -7.926 1.00 54.28 104 GLY A C 1
ATOM 861 O O . GLY A 1 104 ? -16.939 9.428 -8.486 1.00 54.28 104 GLY A O 1
ATOM 862 N N . ASP A 1 105 ? -16.128 10.509 -6.684 1.00 46.56 105 ASP A N 1
ATOM 863 C CA . ASP A 1 105 ? -17.419 10.898 -6.111 1.00 46.56 105 ASP A CA 1
ATOM 864 C C . ASP A 1 105 ? -17.354 12.389 -5.722 1.00 46.56 105 ASP A C 1
ATOM 866 O O . ASP A 1 105 ? -16.657 12.739 -4.765 1.00 46.56 105 ASP A O 1
ATOM 870 N N . PRO A 1 106 ? -18.039 13.287 -6.459 1.00 47.22 106 PRO A N 1
ATOM 871 C CA . PRO A 1 106 ? -18.155 14.704 -6.113 1.00 47.22 106 PRO A CA 1
ATOM 872 C C . PRO A 1 106 ? -18.831 14.968 -4.755 1.00 47.22 106 PRO A C 1
ATOM 874 O O . PRO A 1 106 ? -18.911 16.124 -4.353 1.00 47.22 106 PRO A O 1
ATOM 877 N N . LEU A 1 107 ? -19.351 13.943 -4.065 1.00 47.78 107 LEU A N 1
ATOM 878 C CA . LEU A 1 107 ? -20.210 14.086 -2.885 1.00 47.78 107 LEU A CA 1
ATOM 879 C C . LEU A 1 107 ? -19.567 13.689 -1.553 1.00 47.78 107 LEU A C 1
ATOM 881 O O . LEU A 1 107 ? -20.274 13.550 -0.555 1.00 47.78 107 LEU A O 1
ATOM 885 N N . ARG A 1 108 ? -18.238 13.570 -1.464 1.00 46.91 108 ARG A N 1
ATOM 886 C CA . ARG A 1 108 ? -17.569 13.594 -0.148 1.00 46.91 108 ARG A CA 1
ATOM 887 C C . ARG A 1 108 ? -17.262 15.033 0.268 1.00 46.91 108 ARG A C 1
ATOM 889 O O . ARG A 1 108 ? -16.114 15.386 0.509 1.00 46.91 108 ARG A O 1
ATOM 896 N N . GLU A 1 109 ? -18.312 15.850 0.344 1.00 41.00 109 GLU A N 1
ATOM 897 C CA . GLU A 1 109 ? -18.307 17.042 1.189 1.00 41.00 109 GLU A CA 1
ATOM 898 C C . GLU A 1 109 ? -18.335 16.572 2.652 1.00 41.00 109 GLU A C 1
ATOM 900 O O . GLU A 1 109 ? -19.270 15.898 3.089 1.00 41.00 109 GLU A O 1
ATOM 905 N N . THR A 1 110 ? -17.286 16.903 3.400 1.00 41.91 110 THR A N 1
ATOM 906 C CA . THR A 1 110 ? -17.305 16.978 4.867 1.00 41.91 110 THR A CA 1
ATOM 907 C C . THR A 1 110 ? -16.820 18.349 5.275 1.00 41.91 110 THR A C 1
ATOM 909 O O . THR A 1 110 ? -15.761 18.739 4.728 1.00 41.91 110 THR A O 1
#

Sequence (110 aa):
MPNNQTRETLANEIWRACDILRRDNNCGGVMEYIEHLSWLLFLRFLDAQEEEWEAQARLAGRPYQPVLVSPYRWRDWATKDWPAEDLLSFVMGKLIPHLTSLGGDPLRET

Mean predicted aligned error: 9.52 Å

Solvent-accessible surface area (backbone atoms only — not comparable to full-atom values): 6786 Å² total; per-residue (Å²): 129,87,82,80,73,47,75,66,57,52,50,51,54,52,49,51,52,48,54,58,53,59,70,41,96,82,48,94,47,79,68,53,54,48,54,60,47,49,57,54,50,48,43,50,50,49,42,54,50,50,52,53,51,45,50,51,24,57,74,70,74,44,92,70,82,67,92,58,54,88,71,67,31,40,79,67,52,77,75,59,93,64,60,70,68,59,47,50,49,42,44,69,72,45,44,50,58,49,57,60,64,68,75,71,66,96,76,79,79,127